Protein AF-A0A238J987-F1 (afdb_monomer_lite)

pLDDT: mean 78.45, std 12.88, range [37.41, 95.38]

Sequence (155 aa):
MEEIARLLKLTPRRVQQLAEEGVIPKSARGKYKITEAVQGYIGYLQTKVQAPQGESKNALNEARVRKTVAEAEIAEMEAAKMRGDLVDADEMREALGVVVSEIRANLLRNVPTRIASRAKSERKESAIKAIAKDEISLSLRRLSETDPNDLVGVS

Organism: NCBI:txid1037362

Structure (mmCIF, N/CA/C/O backbone):
data_AF-A0A238J987-F1
#
_entry.id   AF-A0A238J987-F1
#
loop_
_atom_site.group_PDB
_atom_site.id
_atom_site.type_symbol
_atom_site.label_atom_id
_atom_site.label_alt_id
_atom_site.label_comp_id
_atom_site.label_asym_id
_atom_site.label_entity_id
_atom_site.label_seq_id
_atom_site.pdbx_PDB_ins_code
_atom_site.Cartn_x
_atom_site.Cartn_y
_atom_site.Cartn_z
_atom_site.occupancy
_atom_site.B_iso_or_equiv
_atom_site.auth_seq_id
_atom_site.auth_comp_id
_atom_site.auth_asym_id
_atom_site.auth_atom_id
_atom_site.pdbx_PDB_model_num
ATOM 1 N N . MET A 1 1 ? -50.715 -4.306 55.571 1.00 58.47 1 MET A N 1
ATOM 2 C CA . MET A 1 1 ? -49.268 -4.394 55.255 1.00 58.47 1 MET A CA 1
ATOM 3 C C . MET A 1 1 ? -49.000 -5.435 54.179 1.00 58.47 1 MET A C 1
ATOM 5 O O . MET A 1 1 ? -48.458 -5.068 53.146 1.00 58.47 1 MET A O 1
ATOM 9 N N . GLU A 1 2 ? -49.423 -6.692 54.362 1.00 63.53 2 GLU A N 1
ATOM 10 C CA . GLU A 1 2 ? -49.254 -7.742 53.338 1.00 63.53 2 GLU A CA 1
ATOM 11 C C . GLU A 1 2 ? -49.918 -7.424 51.994 1.00 63.53 2 GLU A C 1
ATOM 13 O O . GLU A 1 2 ? -49.359 -7.733 50.948 1.00 63.53 2 GLU A O 1
ATOM 18 N N . GLU A 1 3 ? -51.077 -6.769 52.012 1.00 69.19 3 GLU A N 1
ATOM 19 C CA . GLU A 1 3 ? -51.828 -6.433 50.798 1.00 69.19 3 GLU A CA 1
ATOM 20 C C . GLU A 1 3 ? -51.051 -5.477 49.873 1.00 69.19 3 GLU A C 1
ATOM 22 O O . GLU A 1 3 ? -50.934 -5.723 48.675 1.00 69.19 3 GLU A O 1
ATOM 27 N N . ILE A 1 4 ? -50.403 -4.453 50.440 1.00 71.44 4 ILE A N 1
ATOM 28 C CA . ILE A 1 4 ? -49.554 -3.503 49.697 1.00 71.44 4 ILE A CA 1
ATOM 29 C C . ILE A 1 4 ? -48.256 -4.161 49.233 1.00 71.44 4 ILE A C 1
ATOM 31 O O . ILE A 1 4 ? -47.809 -3.916 48.117 1.00 71.44 4 ILE A O 1
ATOM 35 N N . ALA A 1 5 ? -47.665 -5.019 50.066 1.00 72.38 5 ALA A N 1
ATOM 36 C CA . ALA A 1 5 ? -46.468 -5.773 49.707 1.00 72.38 5 ALA A CA 1
ATOM 37 C C . ALA A 1 5 ? -46.716 -6.658 48.470 1.00 72.38 5 ALA A C 1
ATOM 39 O O . ALA A 1 5 ? -45.930 -6.629 47.524 1.00 72.38 5 ALA A O 1
ATOM 40 N N . ARG A 1 6 ? -47.859 -7.358 48.413 1.00 75.62 6 ARG A N 1
ATOM 41 C CA . ARG A 1 6 ? -48.254 -8.147 47.234 1.00 75.62 6 ARG A CA 1
ATOM 42 C C . ARG A 1 6 ? -48.550 -7.271 46.016 1.00 75.62 6 ARG A C 1
ATOM 44 O O . ARG A 1 6 ? -48.071 -7.586 44.930 1.00 75.62 6 ARG A O 1
ATOM 51 N N . LEU A 1 7 ? -49.279 -6.167 46.193 1.00 76.69 7 LEU A N 1
ATOM 52 C CA . LEU A 1 7 ? -49.623 -5.232 45.111 1.00 76.69 7 LEU A CA 1
ATOM 53 C C . LEU A 1 7 ? -48.391 -4.589 44.460 1.00 76.69 7 LEU A C 1
ATOM 55 O O . LEU A 1 7 ? -48.322 -4.492 43.239 1.00 76.69 7 LEU A O 1
ATOM 59 N N . LEU A 1 8 ? -47.402 -4.186 45.260 1.00 75.00 8 LEU A N 1
ATOM 60 C CA . LEU A 1 8 ? -46.169 -3.557 44.776 1.00 75.00 8 LEU A CA 1
ATOM 61 C C . LEU A 1 8 ? -45.072 -4.571 44.411 1.00 75.00 8 LEU A C 1
ATOM 63 O O . LEU A 1 8 ? -43.981 -4.163 44.023 1.00 75.00 8 LEU A O 1
ATOM 67 N N . LYS A 1 9 ? -45.340 -5.882 44.531 1.00 78.88 9 LYS A N 1
ATOM 68 C CA . LYS A 1 9 ? -44.358 -6.973 44.364 1.00 78.88 9 LYS A CA 1
ATOM 69 C C . LYS A 1 9 ? -43.099 -6.793 45.228 1.00 78.88 9 LYS A C 1
ATOM 71 O O . LYS A 1 9 ? -41.980 -7.054 44.791 1.00 78.88 9 LYS A O 1
ATOM 76 N N . LEU A 1 10 ? -43.279 -6.352 46.469 1.00 79.00 10 LEU A N 1
ATOM 77 C CA . LEU A 1 10 ? -42.210 -6.131 47.442 1.00 79.00 10 LEU A CA 1
ATOM 78 C C . LEU A 1 10 ? -42.381 -7.034 48.663 1.00 79.00 10 LEU A C 1
ATOM 80 O O . LEU A 1 10 ? -43.475 -7.490 48.980 1.00 79.00 10 LEU A O 1
ATOM 84 N N . THR A 1 11 ? -41.296 -7.260 49.403 1.00 82.06 11 THR A N 1
ATOM 85 C CA . THR A 1 11 ? -41.392 -7.920 50.709 1.00 82.06 11 THR A CA 1
ATOM 86 C C . THR A 1 11 ? -41.965 -6.954 51.758 1.00 82.06 11 THR A C 1
ATOM 88 O O . THR A 1 11 ? -41.709 -5.747 51.679 1.00 82.06 11 THR A O 1
ATOM 91 N N . PRO A 1 12 ? -42.684 -7.439 52.792 1.00 76.62 12 PRO A N 1
ATOM 92 C CA . PRO A 1 12 ? -43.212 -6.584 53.864 1.00 76.62 12 PRO A CA 1
ATOM 93 C C . PRO A 1 12 ? -42.131 -5.735 54.552 1.00 76.62 12 PRO A C 1
ATOM 95 O O . PRO A 1 12 ? -42.354 -4.567 54.864 1.00 76.62 12 PRO A O 1
ATOM 98 N N . ARG A 1 13 ? -40.925 -6.301 54.699 1.00 78.69 13 ARG A N 1
ATOM 99 C CA . ARG A 1 13 ? -39.738 -5.612 55.224 1.00 78.69 13 ARG A CA 1
ATOM 100 C C . ARG A 1 13 ? -39.303 -4.444 54.335 1.00 78.69 13 ARG A C 1
ATOM 102 O O . ARG A 1 13 ? -38.941 -3.390 54.846 1.00 78.69 13 ARG A O 1
ATOM 109 N N . ARG A 1 14 ? -39.362 -4.598 53.008 1.00 76.69 14 ARG A N 1
ATOM 110 C CA . ARG A 1 14 ? -38.996 -3.525 52.072 1.00 76.69 14 ARG A CA 1
ATOM 111 C C . ARG A 1 14 ? -40.020 -2.390 52.064 1.00 76.69 14 ARG A C 1
ATOM 113 O O . A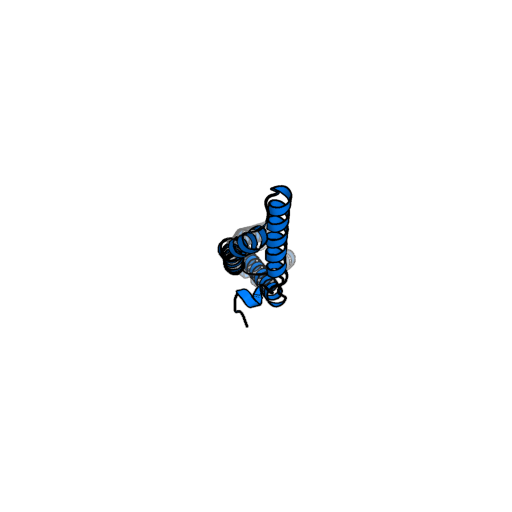RG A 1 14 ? -39.637 -1.232 51.943 1.00 76.69 14 ARG A O 1
ATOM 120 N N . VAL A 1 15 ? -41.302 -2.707 52.240 1.00 74.75 15 VAL A N 1
ATOM 121 C CA . VAL A 1 15 ? -42.367 -1.700 52.379 1.00 74.75 15 VAL A CA 1
ATOM 122 C C . VAL A 1 15 ? -42.191 -0.880 53.662 1.00 74.75 15 VAL A C 1
ATOM 124 O O . VAL A 1 15 ? -42.373 0.332 53.626 1.00 74.75 15 VAL A O 1
ATOM 127 N N . GLN A 1 16 ? -41.785 -1.506 54.775 1.00 76.38 16 GLN A N 1
ATOM 128 C CA . GLN A 1 16 ? -41.471 -0.793 56.024 1.00 76.38 16 GLN A CA 1
ATOM 129 C C . GLN A 1 16 ? -40.318 0.194 55.855 1.00 76.38 16 GLN A C 1
ATOM 131 O O . GLN A 1 16 ? -40.474 1.356 56.211 1.00 76.38 16 GLN A O 1
ATOM 136 N N . GLN A 1 17 ? -39.218 -0.244 55.240 1.00 79.38 17 GLN A N 1
ATOM 137 C CA . GLN A 1 17 ? -38.076 0.628 54.952 1.00 79.38 17 GLN A CA 1
ATOM 138 C C . GLN A 1 17 ? -38.489 1.839 54.110 1.00 79.38 17 GLN A C 1
ATOM 140 O O . GLN A 1 17 ? -38.199 2.967 54.476 1.00 79.38 17 GLN A O 1
ATOM 145 N N . LEU A 1 18 ? -39.249 1.629 53.031 1.00 75.69 18 LEU A N 1
ATOM 146 C CA . LEU A 1 18 ? -39.723 2.726 52.177 1.00 75.69 18 LEU A CA 1
ATOM 147 C C . LEU A 1 18 ? -40.710 3.665 52.895 1.00 75.69 18 LEU A C 1
ATOM 149 O O . LEU A 1 18 ? -40.792 4.846 52.567 1.00 75.69 18 LEU A O 1
ATOM 153 N N . ALA A 1 19 ? -41.459 3.165 53.877 1.00 75.31 19 ALA A N 1
ATOM 154 C CA . ALA A 1 19 ? -42.326 3.994 54.711 1.00 75.31 19 ALA A CA 1
ATOM 155 C C . ALA A 1 19 ? -41.553 4.783 55.786 1.00 75.31 19 ALA A C 1
ATOM 157 O O . ALA A 1 19 ? -42.018 5.831 56.229 1.00 75.31 19 ALA A O 1
ATOM 158 N N . GLU A 1 20 ? -40.396 4.288 56.230 1.00 78.56 20 GLU A N 1
ATOM 159 C CA . GLU A 1 20 ? -39.465 5.001 57.118 1.00 78.56 20 GLU A CA 1
ATOM 160 C C . GLU A 1 20 ? -38.644 6.047 56.358 1.00 78.56 20 GLU A C 1
ATOM 162 O O . GLU A 1 20 ? -38.462 7.153 56.852 1.00 78.56 20 GLU A O 1
ATOM 167 N N . GLU A 1 21 ? -38.251 5.735 55.121 1.00 74.44 21 GLU A N 1
ATOM 168 C CA . GLU A 1 21 ? -37.608 6.648 54.165 1.00 74.44 21 GLU A CA 1
ATOM 169 C C . GLU A 1 21 ? -38.565 7.756 53.661 1.00 74.44 21 GLU A C 1
ATOM 171 O O . GLU A 1 21 ? -38.159 8.624 52.894 1.00 74.44 21 GLU A O 1
ATOM 176 N N . GLY A 1 22 ? -39.842 7.742 54.069 1.00 72.00 22 GLY A N 1
ATOM 177 C CA . GLY A 1 22 ? -40.844 8.753 53.702 1.00 72.00 22 GLY A CA 1
ATOM 178 C C . GLY A 1 22 ? -41.406 8.622 52.281 1.00 72.00 22 GLY A C 1
ATOM 179 O O . GLY A 1 22 ? -42.224 9.441 51.872 1.00 72.00 22 GLY A O 1
ATOM 180 N N . VAL A 1 23 ? -41.015 7.580 51.542 1.00 73.38 23 VAL A N 1
ATOM 181 C CA . VAL A 1 23 ? -41.469 7.299 50.168 1.00 73.38 23 VAL A CA 1
ATOM 182 C C . VAL A 1 23 ? -42.916 6.799 50.143 1.00 73.38 23 VAL A C 1
ATOM 184 O O . VAL A 1 23 ? -43.673 7.117 49.228 1.00 73.38 23 VAL A O 1
ATOM 187 N N . ILE A 1 24 ? -43.315 6.014 51.149 1.00 76.06 24 ILE A N 1
ATOM 188 C CA . ILE A 1 24 ? -44.692 5.532 51.311 1.00 76.06 24 ILE A CA 1
ATOM 189 C C . ILE A 1 24 ? -45.319 6.236 52.525 1.00 76.06 24 ILE A C 1
ATOM 1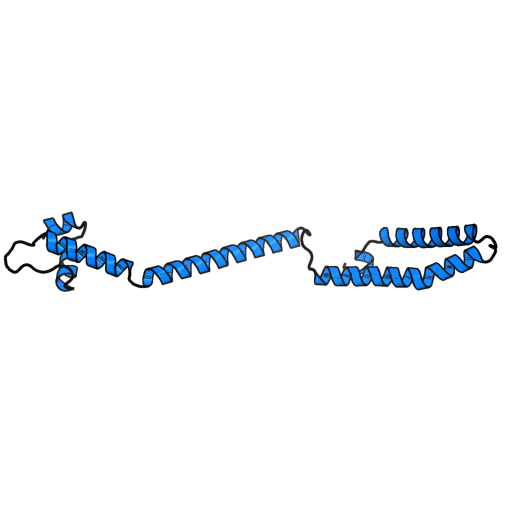91 O O . ILE A 1 24 ? -44.910 5.963 53.657 1.00 76.06 24 ILE A O 1
ATOM 195 N N . PRO A 1 25 ? -46.320 7.115 52.338 1.00 67.31 25 PRO A N 1
ATOM 196 C CA . PRO A 1 25 ? -46.908 7.863 53.444 1.00 67.31 25 PRO A CA 1
ATOM 197 C C . PRO A 1 25 ? -47.636 6.940 54.436 1.00 67.31 25 PRO A C 1
ATOM 199 O O . PRO A 1 25 ? -48.425 6.066 54.062 1.00 67.31 25 PRO A O 1
ATOM 202 N N . LYS A 1 26 ? -47.381 7.140 55.737 1.00 61.44 26 LYS A N 1
ATOM 203 C CA . LYS A 1 26 ? -48.078 6.436 56.826 1.00 61.44 26 LYS A CA 1
ATOM 204 C C . LYS A 1 26 ? -49.450 7.080 57.043 1.00 61.44 26 LYS A C 1
ATOM 206 O O . LYS A 1 26 ? -49.535 8.256 57.381 1.00 61.44 26 LYS A O 1
ATOM 211 N N . SER A 1 27 ? -50.534 6.321 56.883 1.00 56.59 27 SER A N 1
ATOM 212 C CA . SER A 1 27 ? -51.880 6.840 57.160 1.00 56.59 27 SER A CA 1
ATOM 213 C C . SER A 1 27 ? -52.204 6.765 58.657 1.00 56.59 27 SER A C 1
ATOM 215 O O . SER A 1 27 ? -52.066 5.709 59.273 1.00 56.59 27 SER A O 1
ATOM 217 N N . ALA A 1 28 ? -52.674 7.871 59.240 1.00 51.81 28 ALA A N 1
ATOM 218 C CA . ALA A 1 28 ? -52.904 8.035 60.682 1.00 51.81 28 ALA A CA 1
ATOM 219 C C . ALA A 1 28 ? -54.100 7.241 61.260 1.00 51.81 28 ALA A C 1
ATOM 221 O O . ALA A 1 28 ? -54.381 7.334 62.452 1.00 51.81 28 ALA A O 1
ATOM 222 N N . ARG A 1 29 ? -54.829 6.457 60.455 1.00 45.00 29 ARG A N 1
ATOM 223 C CA . ARG A 1 29 ? -55.994 5.678 60.917 1.00 45.00 29 ARG A CA 1
ATOM 224 C C . ARG A 1 29 ?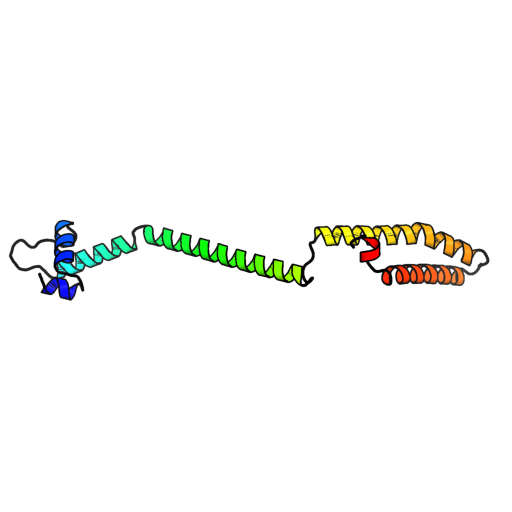 -56.130 4.342 60.191 1.00 45.00 29 ARG A C 1
ATOM 226 O O . ARG A 1 29 ? -57.052 4.166 59.404 1.00 45.00 29 ARG A O 1
ATOM 233 N N . GLY A 1 30 ? -55.214 3.402 60.430 1.00 49.72 30 GLY A N 1
ATOM 234 C CA . GLY A 1 30 ? -55.434 1.954 60.226 1.00 49.72 30 GLY A CA 1
ATOM 235 C C . GLY A 1 30 ? -55.826 1.452 58.822 1.00 49.72 30 GLY A C 1
ATOM 236 O O . GLY A 1 30 ? -56.038 0.257 58.651 1.00 49.72 30 GLY A O 1
ATOM 237 N N . LYS A 1 31 ? -55.910 2.321 57.813 1.00 52.53 31 LYS A N 1
ATOM 238 C CA . LYS A 1 31 ? -56.222 2.004 56.420 1.00 52.53 31 LYS A CA 1
ATOM 239 C C . LYS A 1 31 ? -55.198 2.725 55.563 1.00 52.53 31 LYS A C 1
ATOM 241 O O . LYS A 1 31 ? -55.269 3.937 55.381 1.00 52.53 31 LYS A O 1
ATOM 246 N N . TYR A 1 32 ? -54.206 1.997 55.072 1.00 54.91 32 TYR A N 1
ATOM 247 C CA . TYR A 1 32 ? -53.323 2.550 54.058 1.00 54.91 32 TYR A CA 1
ATOM 248 C C . TYR A 1 32 ? -54.168 2.864 52.821 1.00 54.91 32 TYR A C 1
ATOM 250 O O . TYR A 1 32 ? -54.834 1.976 52.287 1.00 54.91 32 TYR A O 1
ATOM 258 N N . LYS A 1 33 ? -54.156 4.115 52.361 1.00 66.00 33 LYS A N 1
ATOM 259 C CA . LYS A 1 33 ? -54.723 4.458 51.059 1.00 66.00 33 LYS A CA 1
ATOM 260 C C . LYS A 1 33 ? -53.790 3.875 50.004 1.00 66.00 33 LYS A C 1
ATOM 262 O O . LYS A 1 33 ? -52.738 4.434 49.714 1.00 66.00 33 LYS A O 1
ATOM 267 N N . ILE A 1 34 ? -54.161 2.709 49.483 1.00 63.97 34 ILE A N 1
ATOM 268 C CA . ILE A 1 34 ? -53.403 1.940 48.484 1.00 63.97 34 ILE A CA 1
ATOM 269 C C . ILE A 1 34 ? -52.958 2.837 47.317 1.00 63.97 34 ILE A C 1
ATOM 271 O O . ILE A 1 34 ? -51.844 2.704 46.821 1.00 63.97 34 ILE A O 1
ATOM 275 N N . THR A 1 35 ? -53.790 3.810 46.946 1.00 66.06 35 THR A N 1
ATOM 276 C CA . THR A 1 35 ? -53.509 4.816 45.918 1.00 66.06 35 THR A CA 1
ATOM 277 C C . THR A 1 35 ? -52.268 5.666 46.213 1.00 66.06 35 THR A C 1
ATOM 279 O O . THR A 1 35 ? -51.415 5.807 45.343 1.00 66.06 35 THR A O 1
ATOM 282 N N . GLU A 1 36 ? -52.120 6.182 47.434 1.00 70.31 36 GLU A N 1
ATOM 283 C CA . GLU A 1 36 ? -50.991 7.038 47.832 1.00 70.31 36 GLU A CA 1
ATOM 284 C C . GLU A 1 36 ? -49.681 6.230 47.917 1.00 70.31 36 GLU A C 1
ATOM 286 O O . GLU A 1 36 ? -48.621 6.711 47.518 1.00 70.31 36 GLU A O 1
ATOM 291 N N . ALA A 1 37 ? -49.750 4.968 48.357 1.00 71.25 37 ALA A N 1
ATOM 292 C CA . ALA A 1 37 ? -48.591 4.072 48.402 1.00 71.25 37 ALA A CA 1
ATOM 293 C C . ALA A 1 37 ? -48.084 3.688 47.000 1.00 71.25 37 ALA A C 1
ATOM 295 O O . ALA A 1 37 ? -46.875 3.637 46.769 1.00 71.25 37 ALA A O 1
ATOM 296 N N . VAL A 1 38 ? -49.000 3.444 46.056 1.00 74.81 38 VAL A N 1
ATOM 297 C CA . VAL A 1 38 ? -48.664 3.168 44.651 1.00 74.81 38 VAL A CA 1
ATOM 298 C C . VAL A 1 38 ? -48.050 4.403 43.991 1.00 74.81 38 VAL A C 1
ATOM 300 O O . VAL A 1 38 ? -47.011 4.286 43.348 1.00 74.81 38 VAL A O 1
ATOM 303 N N . GLN A 1 39 ? -48.635 5.588 44.189 1.00 76.19 39 GLN A N 1
ATOM 304 C CA . GLN A 1 39 ? -48.106 6.839 43.633 1.00 76.19 39 GLN A CA 1
ATOM 305 C C . GLN A 1 39 ? -46.707 7.169 44.174 1.00 76.19 39 GLN A C 1
ATOM 307 O O . GLN A 1 39 ? -45.815 7.485 43.387 1.00 76.19 39 GLN A O 1
ATOM 312 N N . GLY A 1 40 ? -46.483 7.021 45.486 1.00 78.12 40 GLY A N 1
ATOM 313 C CA . GLY A 1 40 ? -45.163 7.216 46.096 1.00 78.12 40 GLY A CA 1
ATOM 314 C C . GLY A 1 40 ? -44.111 6.238 45.562 1.00 78.12 40 GLY A C 1
ATOM 315 O O . GLY A 1 40 ? -42.994 6.635 45.227 1.00 78.12 40 GLY A O 1
ATOM 316 N N . TYR A 1 41 ? -44.480 4.965 45.383 1.00 77.62 41 TYR A N 1
ATOM 317 C CA . TYR A 1 41 ? -43.576 3.965 44.815 1.00 77.62 41 TYR A CA 1
ATOM 318 C C . TYR A 1 41 ? -43.256 4.214 43.331 1.00 77.62 41 TYR A C 1
ATOM 320 O O . TYR A 1 41 ? -42.103 4.076 42.923 1.00 77.62 41 TYR A O 1
ATOM 328 N N . ILE A 1 42 ? -44.239 4.635 42.527 1.00 78.06 42 ILE A N 1
ATOM 329 C CA . ILE A 1 42 ? -44.015 5.021 41.125 1.00 78.06 42 ILE A CA 1
ATOM 330 C C . ILE A 1 42 ? -43.074 6.231 41.045 1.00 78.06 42 ILE A C 1
ATOM 332 O O . ILE A 1 42 ? -42.122 6.202 40.265 1.00 78.06 42 ILE A O 1
ATOM 336 N N . GLY A 1 43 ? -43.276 7.250 41.887 1.00 77.31 43 GLY A N 1
ATOM 337 C CA . GLY A 1 43 ? -42.389 8.417 41.956 1.00 77.31 43 GLY A CA 1
ATOM 338 C C . GLY A 1 43 ? -40.950 8.049 42.336 1.00 77.31 43 GLY A C 1
ATOM 339 O O . GLY A 1 43 ? -40.000 8.554 41.735 1.00 77.31 43 GLY A O 1
ATOM 340 N N . TYR A 1 44 ? -40.774 7.102 43.264 1.00 77.12 44 TYR A N 1
ATOM 341 C CA . TYR A 1 44 ? -39.465 6.545 43.629 1.00 77.12 44 TYR A CA 1
ATOM 342 C C . TYR A 1 44 ? -38.781 5.799 42.476 1.00 77.12 44 TYR A C 1
ATOM 344 O O . TYR A 1 44 ? -37.572 5.922 42.278 1.00 77.12 44 TYR A O 1
ATOM 352 N N . LEU A 1 45 ? -39.537 5.028 41.689 1.00 75.19 45 LEU A N 1
ATOM 353 C CA . LEU A 1 45 ? -38.993 4.355 40.509 1.00 75.19 45 LEU A CA 1
ATOM 354 C C . LEU A 1 45 ? -38.573 5.364 39.434 1.00 75.19 45 LEU A C 1
ATOM 356 O O . LEU A 1 45 ? -37.490 5.227 38.872 1.00 75.19 45 LEU A O 1
ATOM 360 N N . GLN A 1 46 ? -39.375 6.402 39.190 1.00 71.94 46 GLN A N 1
ATOM 361 C CA . GLN A 1 46 ? -39.056 7.451 38.216 1.00 71.94 46 GLN A CA 1
ATOM 362 C C . GLN A 1 46 ? -37.801 8.243 38.605 1.00 71.94 46 GLN A C 1
ATOM 364 O O . GLN A 1 46 ? -36.931 8.452 37.764 1.00 71.94 46 GLN A O 1
ATOM 369 N N . THR A 1 47 ? -37.647 8.599 39.884 1.00 67.56 47 THR A N 1
ATOM 370 C CA . THR A 1 47 ? -36.429 9.264 40.386 1.00 67.56 47 THR A CA 1
ATOM 371 C C . THR A 1 47 ? -35.201 8.357 40.339 1.00 67.56 47 THR A C 1
ATOM 373 O O . THR A 1 47 ? -34.107 8.835 40.057 1.00 67.56 47 THR A O 1
ATOM 376 N N . LYS A 1 48 ? -35.352 7.041 40.538 1.00 68.38 48 LYS A N 1
ATOM 377 C CA . LYS A 1 48 ? -34.246 6.086 40.357 1.00 68.38 48 LYS A CA 1
ATOM 378 C C . LYS A 1 48 ? -33.829 5.890 38.903 1.00 68.38 48 LYS A C 1
ATOM 380 O O . LYS A 1 48 ? -32.654 5.638 38.655 1.00 68.38 48 LYS A O 1
ATOM 385 N N . VAL A 1 49 ? -34.772 5.978 37.970 1.00 61.75 49 VAL A N 1
ATOM 386 C CA . VAL A 1 49 ? -34.498 5.892 36.528 1.00 61.75 49 VAL A CA 1
ATOM 387 C C . VAL A 1 49 ? -33.874 7.191 36.008 1.00 61.75 49 VAL A C 1
ATOM 389 O O . VAL A 1 49 ? -32.985 7.128 35.167 1.00 61.75 49 VAL A O 1
ATOM 392 N N . GLN A 1 50 ? -34.282 8.350 36.538 1.00 57.03 50 GLN A N 1
ATOM 393 C CA . GLN A 1 50 ? -33.708 9.662 36.201 1.00 57.03 50 GLN A CA 1
ATOM 394 C C . GLN A 1 50 ? -32.410 9.993 36.953 1.00 57.03 50 GLN A C 1
ATOM 396 O O . GLN A 1 50 ? -31.735 10.960 36.608 1.00 57.03 50 GLN A O 1
ATOM 401 N N . ALA A 1 51 ? -32.032 9.221 37.976 1.00 56.19 51 ALA A N 1
ATOM 402 C CA . ALA A 1 51 ? -30.747 9.402 38.634 1.00 56.19 51 ALA A CA 1
ATOM 403 C C . ALA A 1 51 ? -29.599 9.148 37.626 1.00 56.19 51 ALA A C 1
ATOM 405 O O . ALA A 1 51 ? -29.625 8.134 36.922 1.00 56.19 51 ALA A O 1
ATOM 406 N N . PRO A 1 52 ? -28.543 9.986 37.595 1.00 53.59 52 PRO A N 1
ATOM 407 C CA . PRO A 1 52 ? -27.487 9.993 36.563 1.00 53.59 52 PRO A CA 1
ATOM 408 C C . PRO A 1 52 ? -26.636 8.707 36.464 1.00 53.59 52 PRO A C 1
ATOM 410 O O . PRO A 1 52 ? -25.714 8.605 35.656 1.00 53.59 52 PRO A O 1
ATOM 413 N N . GLN A 1 53 ? -26.944 7.677 37.257 1.00 53.84 53 GLN A N 1
ATOM 414 C CA . GLN A 1 53 ? -26.304 6.367 37.162 1.00 53.84 53 GLN A CA 1
ATOM 415 C C . GLN A 1 53 ? -26.628 5.609 35.864 1.00 53.84 53 GLN A C 1
ATOM 417 O O . GLN A 1 53 ? -25.851 4.734 35.479 1.00 53.84 53 GLN A O 1
ATOM 422 N N . GLY A 1 54 ? -27.744 5.917 35.192 1.00 54.12 54 GLY A N 1
ATOM 423 C CA . GLY A 1 54 ? -28.090 5.326 33.893 1.00 54.12 54 GLY A CA 1
ATOM 424 C C . GLY A 1 54 ? -27.198 5.827 32.753 1.00 54.12 54 GLY A C 1
ATOM 425 O O . GLY A 1 54 ? -26.656 5.024 31.997 1.00 54.12 54 GLY A O 1
ATOM 426 N N . GLU A 1 55 ? -26.968 7.139 32.682 1.00 54.56 55 GLU A N 1
ATOM 427 C CA . GLU A 1 55 ? -26.125 7.764 31.651 1.00 54.56 55 GLU A CA 1
ATOM 428 C C . GLU A 1 55 ? -24.657 7.344 31.774 1.00 54.56 55 GLU A C 1
ATOM 430 O O . GLU A 1 55 ? -24.028 6.996 30.778 1.00 54.56 55 GLU A O 1
ATOM 435 N N . SER A 1 56 ? -24.122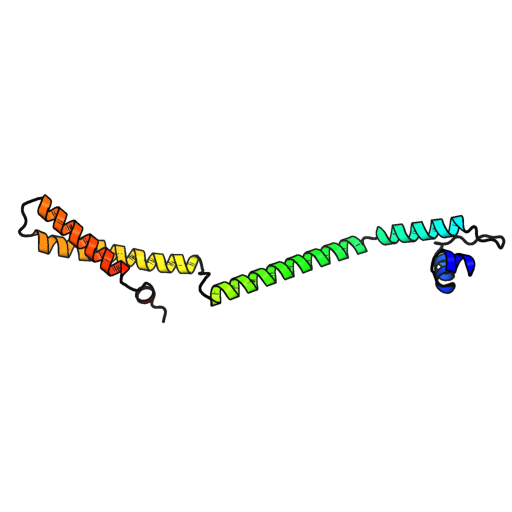 7.270 32.998 1.00 58.38 56 SER A N 1
ATOM 436 C CA . SER A 1 56 ? -22.735 6.841 33.226 1.00 58.38 56 SER A CA 1
ATOM 437 C C . SER A 1 56 ? -22.496 5.370 32.847 1.00 58.38 56 SER A C 1
ATOM 439 O O . SER A 1 56 ? -21.464 5.043 32.260 1.00 58.38 56 SER A O 1
ATOM 441 N N . LYS A 1 57 ? -23.460 4.474 33.114 1.00 62.47 57 LYS A N 1
ATOM 442 C CA . LYS A 1 57 ? -23.378 3.066 32.684 1.00 62.47 57 LYS A CA 1
ATOM 443 C C . LYS A 1 57 ? -23.494 2.917 31.169 1.00 62.47 57 LYS A C 1
ATOM 445 O O . LYS A 1 57 ? -22.768 2.107 30.598 1.00 62.47 57 LYS A O 1
ATOM 450 N N . ASN A 1 58 ? -24.358 3.699 30.525 1.00 70.06 58 ASN A N 1
ATOM 451 C CA . ASN A 1 58 ? -24.497 3.689 29.070 1.00 70.06 58 ASN A CA 1
ATOM 452 C C . ASN A 1 58 ? -23.229 4.215 28.385 1.00 70.06 58 ASN A C 1
ATOM 454 O O . ASN A 1 58 ? -22.682 3.520 27.535 1.00 70.06 58 ASN A O 1
ATOM 458 N N . ALA A 1 59 ? -22.677 5.344 28.838 1.00 68.00 59 ALA A N 1
ATOM 459 C CA . ALA A 1 59 ? -21.425 5.890 28.311 1.00 68.00 59 ALA A CA 1
ATOM 460 C C . ALA A 1 59 ? -20.231 4.934 28.509 1.00 68.00 59 ALA A C 1
ATOM 462 O O . ALA A 1 59 ? -19.391 4.781 27.620 1.00 68.00 59 ALA A O 1
ATOM 463 N N . LEU A 1 60 ? -20.158 4.244 29.655 1.00 75.69 60 LEU A N 1
ATOM 464 C CA . LEU A 1 60 ? -19.125 3.236 29.909 1.00 75.69 60 LEU A CA 1
ATOM 465 C C . LEU A 1 60 ? -19.276 2.013 28.993 1.00 75.69 60 LEU A C 1
ATOM 467 O O . LEU A 1 60 ? -18.276 1.481 28.509 1.00 75.69 60 LEU A O 1
ATOM 471 N N . ASN A 1 61 ? -20.510 1.571 28.743 1.00 79.50 61 ASN A N 1
ATOM 472 C CA . ASN A 1 61 ? -20.786 0.484 27.808 1.00 79.50 61 ASN A CA 1
ATOM 473 C C . ASN A 1 61 ? -20.433 0.885 26.370 1.00 79.50 61 ASN A C 1
ATOM 475 O O . ASN A 1 61 ? -19.758 0.120 25.689 1.00 79.50 61 ASN A O 1
ATOM 479 N N . GLU A 1 62 ? -20.788 2.092 25.929 1.00 78.44 62 GLU A N 1
ATOM 480 C CA . GLU A 1 62 ? -20.411 2.616 24.610 1.00 78.44 62 GLU A CA 1
ATOM 481 C C . GLU A 1 62 ? -18.893 2.728 24.435 1.00 78.44 62 GLU A C 1
ATOM 483 O O . GLU A 1 62 ? -18.354 2.365 23.390 1.00 78.44 62 GLU A O 1
ATOM 488 N N . ALA A 1 63 ? -18.173 3.202 25.455 1.00 78.38 63 ALA A N 1
ATOM 489 C CA . ALA A 1 63 ? -16.714 3.263 25.425 1.00 78.38 63 ALA A CA 1
ATOM 490 C C . ALA A 1 63 ? -16.081 1.864 25.338 1.00 78.38 63 ALA A C 1
ATOM 492 O O . ALA A 1 63 ? -15.129 1.670 24.583 1.00 78.38 63 ALA A O 1
ATOM 493 N N . ARG A 1 64 ? -16.626 0.877 26.065 1.00 83.75 64 ARG A N 1
ATOM 494 C CA . ARG A 1 64 ? -16.181 -0.524 25.985 1.00 83.75 64 ARG A CA 1
ATOM 495 C C . ARG A 1 64 ? -16.435 -1.120 24.608 1.00 83.75 64 ARG A C 1
ATOM 497 O O . ARG A 1 64 ? -15.516 -1.701 24.051 1.00 83.75 64 ARG A O 1
ATOM 504 N N . VAL A 1 65 ? -17.628 -0.920 24.048 1.00 86.94 65 VAL A N 1
ATOM 505 C CA . VAL A 1 65 ? -17.963 -1.386 22.695 1.00 86.94 65 VAL A CA 1
ATOM 506 C C . VAL A 1 65 ? -17.003 -0.780 21.673 1.00 86.94 65 VAL A C 1
ATOM 508 O O . VAL A 1 65 ? -16.411 -1.525 20.901 1.00 86.94 65 VAL A O 1
ATOM 511 N N . ARG A 1 66 ? -16.758 0.539 21.714 1.00 87.38 66 ARG A N 1
ATOM 512 C CA . ARG A 1 66 ? -15.785 1.190 20.817 1.00 87.38 66 ARG A CA 1
ATOM 513 C C . ARG A 1 66 ? -14.372 0.630 20.966 1.00 87.38 66 ARG A C 1
ATOM 515 O O . ARG A 1 66 ? -13.709 0.415 19.960 1.00 87.38 66 ARG A O 1
ATOM 522 N N . LYS A 1 67 ? -13.920 0.373 22.198 1.00 89.75 67 LYS A N 1
ATOM 523 C CA . LYS A 1 67 ? -12.604 -0.232 22.445 1.00 89.75 67 LYS A CA 1
ATOM 524 C C . LYS A 1 67 ? -12.517 -1.637 21.855 1.00 89.75 67 LYS A C 1
ATOM 526 O O . LYS A 1 67 ? -11.553 -1.927 21.168 1.00 89.75 67 LYS A O 1
ATOM 531 N N . THR A 1 68 ? -13.525 -2.476 22.085 1.00 89.50 68 THR A N 1
ATOM 532 C CA . THR A 1 68 ? -13.553 -3.850 21.565 1.00 89.50 68 THR A CA 1
ATOM 533 C C . THR A 1 68 ? -13.614 -3.884 20.040 1.00 89.50 68 THR A C 1
ATOM 535 O O . THR A 1 68 ? -12.951 -4.716 19.435 1.00 89.50 68 THR A O 1
ATOM 538 N N . VAL A 1 69 ? -14.360 -2.968 19.412 1.00 89.69 69 VAL A N 1
ATOM 539 C CA . VAL A 1 69 ? -14.374 -2.826 17.947 1.00 89.69 69 VAL A CA 1
ATOM 540 C C . VAL A 1 69 ? -12.990 -2.426 17.434 1.00 89.69 69 VAL A C 1
ATOM 542 O O . VAL A 1 69 ? -12.463 -3.100 16.559 1.00 89.69 69 VAL A O 1
ATOM 545 N N . ALA A 1 70 ? -12.357 -1.411 18.029 1.00 88.75 70 ALA A N 1
ATOM 546 C CA . ALA A 1 70 ? -11.012 -0.994 17.633 1.00 88.75 70 ALA A CA 1
ATOM 547 C C . ALA A 1 70 ? -9.958 -2.102 17.844 1.00 88.75 70 ALA A C 1
ATOM 549 O O . ALA A 1 70 ? -9.068 -2.275 17.020 1.00 88.75 70 ALA A O 1
ATOM 550 N N . GLU A 1 71 ? -10.055 -2.879 18.927 1.00 89.50 71 GLU A N 1
ATOM 551 C CA . GLU A 1 71 ? -9.181 -4.037 19.170 1.00 89.50 71 GLU A CA 1
ATOM 552 C C . GLU A 1 71 ? -9.378 -5.135 18.118 1.00 89.50 71 GLU A C 1
ATOM 554 O O . GLU A 1 71 ? -8.397 -5.723 17.663 1.00 89.50 71 GLU A O 1
ATOM 559 N N . ALA A 1 72 ? -10.623 -5.392 17.705 1.00 89.31 72 ALA A N 1
ATOM 560 C CA . ALA A 1 72 ? -10.920 -6.340 16.637 1.00 89.31 72 ALA A CA 1
ATOM 561 C C . ALA A 1 72 ? -10.355 -5.865 15.289 1.00 89.31 72 ALA A C 1
ATOM 563 O O . ALA A 1 72 ? -9.696 -6.642 14.605 1.00 89.31 72 ALA A O 1
ATOM 564 N N . GLU A 1 73 ? -10.523 -4.585 14.948 1.00 89.12 73 GLU A N 1
ATOM 565 C CA . GLU A 1 73 ? -9.956 -3.989 13.731 1.00 89.12 73 GLU A CA 1
ATOM 566 C C . GLU A 1 73 ? -8.422 -4.079 13.709 1.00 89.12 73 GLU A C 1
ATOM 568 O O . GLU A 1 73 ? -7.835 -4.423 12.684 1.00 89.12 73 GLU A O 1
ATOM 573 N N . ILE A 1 74 ? -7.753 -3.830 14.841 1.00 90.69 74 ILE A N 1
ATOM 574 C CA . ILE A 1 74 ? -6.294 -3.990 14.952 1.00 90.69 74 ILE A CA 1
ATOM 575 C C . ILE A 1 74 ? -5.891 -5.447 14.715 1.00 90.69 7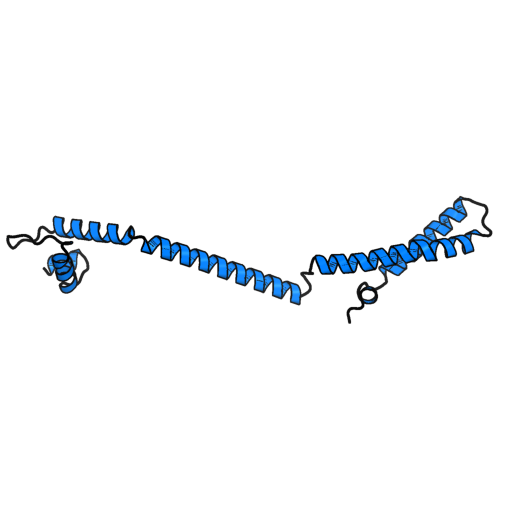4 ILE A C 1
ATOM 577 O O . ILE A 1 74 ? -4.985 -5.699 13.923 1.00 90.69 74 ILE A O 1
ATOM 581 N N . ALA A 1 75 ? -6.579 -6.404 15.342 1.00 87.19 75 ALA A N 1
ATOM 582 C CA . ALA A 1 75 ? -6.291 -7.824 15.154 1.00 87.19 75 ALA A CA 1
ATOM 583 C C . ALA A 1 75 ? -6.509 -8.274 13.695 1.00 87.19 75 ALA A C 1
ATOM 585 O O . ALA A 1 75 ? -5.731 -9.069 13.165 1.00 87.19 75 ALA A O 1
ATOM 586 N N . GLU A 1 76 ? -7.532 -7.745 13.018 1.00 88.56 76 GLU A N 1
ATOM 587 C CA . GLU A 1 76 ? -7.770 -7.993 11.593 1.00 88.56 76 GLU A CA 1
ATOM 588 C C . GLU A 1 76 ? -6.659 -7.406 10.711 1.00 88.56 76 GLU A C 1
ATOM 590 O O . GLU A 1 76 ? -6.176 -8.090 9.803 1.00 88.56 76 GLU A O 1
ATOM 595 N N . MET A 1 77 ? -6.208 -6.180 10.999 1.00 87.62 77 MET A N 1
ATOM 596 C CA . MET A 1 77 ? -5.087 -5.551 10.295 1.00 87.62 77 MET A CA 1
ATOM 597 C C . MET A 1 77 ? -3.771 -6.307 10.511 1.00 87.62 77 MET A C 1
ATOM 599 O O . MET A 1 77 ? -3.021 -6.505 9.557 1.00 87.62 77 MET A O 1
ATOM 603 N N . GLU A 1 78 ? -3.486 -6.768 11.730 1.00 84.38 78 GLU A N 1
ATOM 604 C CA . GLU A 1 78 ? -2.307 -7.592 12.024 1.00 84.38 78 GLU A CA 1
ATOM 605 C C . GLU A 1 78 ? -2.358 -8.928 11.278 1.00 84.38 78 GLU A C 1
ATOM 607 O O . GLU A 1 78 ? -1.377 -9.325 10.648 1.00 84.38 78 GLU A O 1
ATOM 612 N N . ALA A 1 79 ? -3.517 -9.592 11.266 1.00 84.50 79 ALA A N 1
ATOM 613 C CA . ALA A 1 79 ? -3.703 -10.820 10.503 1.00 84.50 79 ALA A CA 1
ATOM 614 C C . ALA A 1 79 ? -3.528 -10.592 8.990 1.00 84.50 79 ALA A C 1
ATOM 616 O O . ALA A 1 79 ? -2.971 -11.449 8.303 1.00 84.50 79 ALA A O 1
ATOM 617 N N . ALA A 1 80 ? -3.977 -9.448 8.463 1.00 81.19 80 ALA A N 1
ATOM 618 C CA . ALA A 1 80 ? -3.767 -9.064 7.067 1.00 81.19 80 ALA A CA 1
ATOM 619 C C . ALA A 1 80 ? -2.287 -8.792 6.751 1.00 81.19 80 ALA A C 1
ATOM 621 O O . ALA A 1 80 ? -1.793 -9.272 5.731 1.00 81.19 80 ALA A O 1
ATOM 622 N N . LYS A 1 81 ? -1.552 -8.116 7.646 1.00 83.12 81 LYS A N 1
ATOM 623 C CA . LYS A 1 81 ? -0.092 -7.948 7.530 1.00 83.12 81 LYS A CA 1
ATOM 624 C C . LYS A 1 81 ? 0.631 -9.296 7.503 1.00 83.12 81 LYS A C 1
ATOM 626 O O . LYS A 1 81 ? 1.461 -9.518 6.631 1.00 83.12 81 LYS A O 1
ATOM 631 N N . MET A 1 82 ? 0.280 -10.224 8.399 1.00 76.75 82 MET A N 1
ATOM 632 C CA . MET A 1 82 ? 0.899 -11.560 8.451 1.00 76.75 82 MET A CA 1
ATOM 633 C C . MET A 1 82 ? 0.652 -12.398 7.190 1.00 76.75 82 MET A C 1
ATOM 635 O O . MET A 1 82 ? 1.490 -13.221 6.833 1.00 76.75 82 MET A O 1
ATOM 639 N N . ARG A 1 83 ? -0.486 -12.203 6.511 1.00 79.25 83 ARG A N 1
ATOM 640 C CA . ARG A 1 83 ? -0.767 -12.836 5.211 1.00 79.25 83 ARG A CA 1
ATOM 641 C C . ARG A 1 83 ? -0.066 -12.155 4.032 1.00 79.25 83 ARG A C 1
ATOM 643 O O . ARG A 1 83 ? -0.045 -12.733 2.951 1.00 79.25 83 ARG A O 1
ATOM 650 N N . GLY A 1 84 ? 0.500 -10.964 4.235 1.00 77.19 84 GLY A N 1
ATOM 651 C CA . GLY A 1 84 ? 1.107 -10.150 3.181 1.00 77.19 84 GLY A CA 1
ATOM 652 C C . GLY A 1 84 ? 0.111 -9.295 2.388 1.00 77.19 84 GLY A C 1
ATOM 653 O O . GLY A 1 84 ? 0.479 -8.747 1.355 1.00 77.19 84 GLY A O 1
ATOM 654 N N . ASP A 1 85 ? -1.134 -9.156 2.856 1.00 77.00 85 ASP A N 1
ATOM 655 C CA . ASP A 1 85 ? -2.188 -8.394 2.164 1.00 77.00 85 ASP A CA 1
ATOM 656 C C . ASP A 1 85 ? -2.085 -6.875 2.416 1.00 77.00 85 ASP A C 1
ATOM 658 O O . ASP A 1 85 ? -2.682 -6.074 1.695 1.00 77.00 85 ASP A O 1
ATOM 662 N N . LEU A 1 86 ? -1.359 -6.471 3.465 1.00 78.31 86 LEU A N 1
ATOM 663 C CA . LEU A 1 86 ? -1.212 -5.081 3.891 1.00 78.31 86 LEU A CA 1
ATOM 664 C C . LEU A 1 86 ? 0.270 -4.742 4.061 1.00 78.31 86 LEU A C 1
ATOM 666 O O . LEU A 1 86 ? 0.965 -5.379 4.850 1.00 78.31 86 LEU A O 1
ATOM 670 N N . VAL A 1 87 ? 0.725 -3.708 3.356 1.00 81.31 87 VAL A N 1
ATOM 671 C CA . VAL A 1 87 ? 2.095 -3.183 3.436 1.00 81.31 87 VAL A CA 1
ATOM 672 C C . VAL A 1 87 ? 2.044 -1.781 4.022 1.00 81.31 87 VAL A C 1
ATOM 674 O O . VAL A 1 87 ? 1.084 -1.043 3.775 1.00 81.31 87 VAL A O 1
ATOM 677 N N . ASP A 1 88 ? 3.053 -1.411 4.805 1.00 84.75 88 ASP A N 1
ATOM 678 C CA . ASP A 1 88 ? 3.160 -0.042 5.287 1.00 84.75 88 ASP A CA 1
ATOM 679 C C . ASP A 1 88 ? 3.381 0.924 4.108 1.00 84.75 88 ASP A C 1
ATOM 681 O O . ASP A 1 88 ? 4.113 0.638 3.156 1.00 84.75 88 ASP A O 1
ATOM 685 N N . ALA A 1 89 ? 2.688 2.064 4.138 1.00 84.19 89 ALA A N 1
ATOM 686 C CA . ALA A 1 89 ? 2.732 3.025 3.044 1.00 84.19 89 ALA A CA 1
ATOM 687 C C . ALA A 1 89 ? 4.106 3.700 2.921 1.00 84.19 89 ALA A C 1
ATOM 689 O O . ALA A 1 89 ? 4.522 4.016 1.801 1.00 84.19 89 ALA A O 1
ATOM 690 N N . ASP A 1 90 ? 4.802 3.911 4.039 1.00 81.81 90 ASP A N 1
ATOM 691 C CA . ASP A 1 90 ? 6.141 4.490 4.050 1.00 81.81 90 ASP A CA 1
ATOM 692 C C . ASP A 1 90 ? 7.167 3.462 3.560 1.00 81.81 90 ASP A C 1
ATOM 694 O O . ASP A 1 90 ? 7.964 3.788 2.678 1.00 81.81 90 ASP A O 1
ATOM 698 N N . GLU A 1 91 ? 7.063 2.198 3.987 1.00 80.81 91 GLU A N 1
ATOM 699 C CA . GLU A 1 91 ? 7.900 1.105 3.457 1.00 80.81 91 GLU A CA 1
ATOM 700 C C . GLU A 1 91 ? 7.729 0.947 1.936 1.00 80.81 91 GLU A C 1
ATOM 702 O O . GLU A 1 91 ? 8.709 0.881 1.189 1.00 80.81 91 GLU A O 1
ATOM 707 N N . MET A 1 92 ? 6.485 0.970 1.438 1.00 84.19 92 MET A N 1
ATOM 708 C CA . MET A 1 92 ? 6.214 0.913 -0.003 1.00 84.19 92 MET A CA 1
ATOM 709 C C . MET A 1 92 ? 6.805 2.120 -0.744 1.00 84.19 92 MET A C 1
ATOM 711 O O . MET A 1 92 ? 7.313 1.991 -1.861 1.00 84.19 92 MET A O 1
ATOM 715 N N . ARG A 1 93 ? 6.750 3.313 -0.141 1.00 83.88 93 ARG A N 1
ATOM 716 C CA . ARG A 1 93 ? 7.315 4.533 -0.727 1.00 83.88 93 ARG A CA 1
ATOM 717 C C . ARG A 1 93 ? 8.833 4.452 -0.833 1.00 83.88 93 ARG A C 1
ATOM 719 O O . ARG A 1 93 ? 9.380 4.856 -1.861 1.00 83.88 93 ARG A O 1
ATOM 726 N N . GLU A 1 94 ? 9.499 3.951 0.199 1.00 84.94 94 GLU A N 1
ATOM 727 C CA . GLU A 1 94 ? 10.948 3.751 0.207 1.00 84.94 94 GLU A CA 1
ATOM 728 C C . GLU A 1 94 ? 11.366 2.721 -0.843 1.00 84.94 94 GLU A C 1
ATOM 730 O O . GLU A 1 94 ? 12.219 3.024 -1.682 1.00 84.94 94 GLU A O 1
ATOM 735 N N . ALA A 1 95 ? 10.693 1.567 -0.886 1.00 82.50 95 ALA A N 1
ATOM 736 C CA . ALA A 1 95 ? 10.943 0.528 -1.882 1.00 82.50 95 ALA A CA 1
ATOM 737 C C . ALA A 1 95 ? 10.772 1.058 -3.317 1.00 82.50 95 ALA A C 1
ATOM 739 O O . ALA A 1 95 ? 11.658 0.900 -4.163 1.00 82.50 95 ALA A O 1
ATOM 740 N N . LEU A 1 96 ? 9.677 1.778 -3.594 1.00 85.19 96 LEU A N 1
ATOM 741 C CA . LEU A 1 96 ? 9.476 2.446 -4.884 1.00 85.19 96 LEU A CA 1
ATOM 742 C C . LEU A 1 96 ? 10.570 3.480 -5.176 1.00 85.19 96 LEU A C 1
ATOM 744 O O . LEU A 1 96 ? 11.011 3.602 -6.320 1.00 85.19 96 LEU A O 1
ATOM 748 N N . GLY A 1 9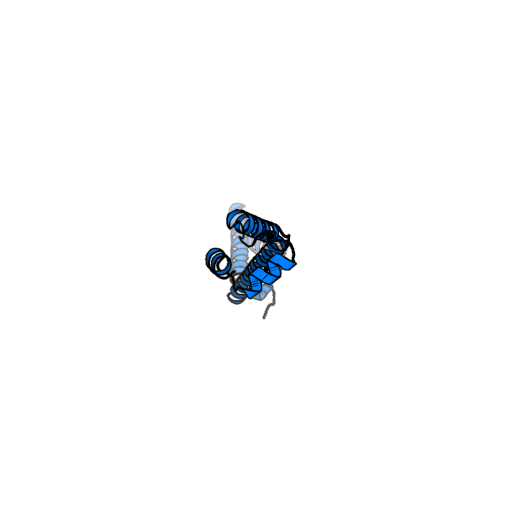7 ? 11.017 4.224 -4.165 1.00 87.31 97 GLY A N 1
ATOM 749 C CA . GLY A 1 97 ? 12.094 5.204 -4.288 1.00 87.31 97 GLY A CA 1
ATOM 750 C C . GLY A 1 97 ? 13.410 4.576 -4.746 1.00 87.31 97 GLY A C 1
ATOM 751 O O . GLY A 1 97 ? 14.067 5.119 -5.642 1.00 87.31 97 GLY A O 1
ATOM 752 N N . VAL A 1 98 ? 13.763 3.415 -4.189 1.00 86.06 98 VAL A N 1
ATOM 753 C CA . VAL A 1 98 ? 14.941 2.631 -4.594 1.00 86.06 98 VAL A CA 1
ATOM 754 C C . VAL A 1 98 ? 14.801 2.175 -6.046 1.00 86.06 98 VAL A C 1
ATOM 756 O O . VAL A 1 98 ? 15.659 2.491 -6.875 1.00 86.06 98 VAL A O 1
ATOM 759 N N . VAL A 1 99 ? 13.679 1.535 -6.390 1.00 84.75 99 VAL A N 1
ATOM 760 C CA . VAL A 1 99 ? 13.418 1.033 -7.750 1.00 84.75 99 VAL A CA 1
ATOM 761 C C . VAL A 1 99 ? 13.490 2.162 -8.785 1.00 84.75 99 VAL A C 1
ATOM 763 O O . VAL A 1 99 ? 14.185 2.050 -9.795 1.00 84.75 99 VAL A O 1
ATOM 766 N N . VAL A 1 100 ? 12.827 3.294 -8.535 1.00 88.31 100 VAL A N 1
ATOM 767 C CA . VAL A 1 100 ? 12.830 4.446 -9.454 1.00 88.31 100 VAL A CA 1
ATOM 768 C C . VAL A 1 100 ? 14.227 5.054 -9.599 1.00 88.31 100 VAL A C 1
ATOM 770 O O . VAL A 1 100 ? 14.607 5.474 -10.699 1.00 88.31 100 VAL A O 1
ATOM 773 N N . SER A 1 101 ? 15.010 5.093 -8.520 1.00 88.25 101 SER A N 1
ATOM 774 C CA . SER A 1 101 ? 16.380 5.615 -8.545 1.00 88.25 101 SER A CA 1
ATOM 775 C C . SER A 1 101 ? 17.301 4.750 -9.403 1.00 88.25 101 SER A C 1
ATOM 777 O O . SER A 1 101 ? 18.041 5.291 -10.229 1.00 88.25 101 SER A O 1
ATOM 779 N N . GLU A 1 102 ? 17.193 3.427 -9.292 1.00 84.75 102 GLU A N 1
ATOM 780 C CA . GLU A 1 102 ? 17.943 2.475 -10.117 1.00 84.75 102 GLU A CA 1
ATOM 781 C C . GLU A 1 102 ? 17.543 2.547 -11.594 1.00 84.75 102 GLU A C 1
ATOM 783 O O . GLU A 1 102 ? 18.403 2.651 -12.478 1.00 84.75 102 GLU A O 1
ATOM 788 N N . ILE A 1 103 ? 16.236 2.610 -11.883 1.00 88.69 103 ILE A N 1
ATOM 789 C CA . ILE A 1 103 ? 15.732 2.823 -13.248 1.00 88.69 103 ILE A CA 1
ATOM 790 C C . ILE A 1 103 ? 16.355 4.094 -13.835 1.00 88.69 103 ILE A C 1
ATOM 792 O O . ILE A 1 103 ? 16.914 4.074 -14.936 1.00 88.69 103 ILE A O 1
ATOM 796 N N . ARG A 1 104 ? 16.306 5.206 -13.092 1.00 89.88 104 ARG A N 1
ATOM 797 C CA . ARG A 1 104 ? 16.874 6.485 -13.527 1.00 89.88 104 ARG A CA 1
ATOM 798 C C . ARG A 1 104 ? 18.381 6.382 -13.760 1.00 89.88 104 ARG A C 1
ATOM 800 O O . ARG A 1 104 ? 18.863 6.876 -14.780 1.00 89.88 104 ARG A O 1
ATOM 807 N N . ALA A 1 105 ? 19.125 5.757 -12.850 1.00 89.00 105 ALA A N 1
ATOM 808 C CA . ALA A 1 105 ? 20.569 5.590 -12.979 1.00 89.00 105 ALA A CA 1
ATOM 809 C C . ALA A 1 105 ? 20.926 4.785 -14.238 1.00 89.00 105 ALA A C 1
ATOM 811 O O . ALA A 1 105 ? 21.768 5.219 -15.031 1.00 89.00 105 ALA A O 1
ATOM 812 N N . ASN A 1 106 ? 20.240 3.666 -14.477 1.00 88.00 106 ASN A N 1
ATOM 813 C CA . ASN A 1 106 ? 20.468 2.814 -15.639 1.00 88.00 106 ASN A CA 1
ATOM 814 C C . ASN A 1 106 ? 20.107 3.517 -16.961 1.00 88.00 106 ASN A C 1
ATOM 816 O O . ASN A 1 106 ? 20.895 3.491 -17.914 1.00 88.00 106 ASN A O 1
ATOM 820 N N . LEU A 1 107 ? 18.949 4.185 -17.017 1.00 90.62 107 LEU A N 1
ATOM 821 C CA . LEU A 1 107 ? 18.488 4.906 -18.209 1.00 90.62 107 LEU A CA 1
ATOM 822 C C . LEU A 1 107 ? 19.360 6.120 -18.549 1.00 90.62 107 LEU A C 1
ATOM 824 O O . LEU A 1 107 ? 19.519 6.431 -19.724 1.00 90.62 107 LEU A O 1
ATOM 828 N N . LEU A 1 108 ? 19.932 6.809 -17.560 1.00 92.25 108 LEU A N 1
ATOM 829 C CA . LEU A 1 108 ? 20.766 7.986 -17.818 1.00 92.25 108 LEU A CA 1
ATOM 830 C C . LEU A 1 108 ? 22.237 7.646 -18.067 1.00 92.25 108 LEU A C 1
ATOM 832 O O . LEU A 1 108 ? 22.899 8.357 -18.816 1.00 92.25 108 LEU A O 1
ATOM 836 N N . ARG A 1 109 ? 22.772 6.587 -17.450 1.00 89.75 109 ARG A N 1
ATOM 837 C CA . ARG A 1 109 ? 24.208 6.264 -17.542 1.00 89.75 109 ARG A CA 1
ATOM 838 C C . ARG A 1 109 ? 24.505 5.199 -18.592 1.00 89.75 109 ARG A C 1
ATOM 840 O O . ARG A 1 109 ? 25.395 5.364 -19.427 1.00 89.75 109 ARG A O 1
ATOM 847 N N . ASN A 1 110 ? 23.748 4.105 -18.577 1.00 88.50 110 ASN A N 1
ATOM 848 C CA . ASN A 1 110 ? 24.102 2.917 -19.349 1.00 88.50 110 ASN A CA 1
ATOM 849 C C . ASN A 1 110 ? 23.457 2.918 -20.739 1.00 88.50 110 ASN A C 1
ATOM 851 O O . ASN A 1 110 ? 24.106 2.548 -21.719 1.00 88.50 110 ASN A O 1
ATOM 855 N N . VAL A 1 111 ? 22.197 3.353 -20.841 1.00 93.31 111 VAL A N 1
ATOM 856 C CA . VAL A 1 111 ? 21.467 3.392 -22.119 1.00 93.31 111 VAL A CA 1
ATOM 857 C C . VAL A 1 111 ? 22.136 4.309 -23.151 1.00 93.31 111 VAL A C 1
ATOM 859 O O . VAL A 1 111 ? 22.386 3.828 -24.258 1.00 93.31 111 VAL A O 1
ATOM 862 N N . PRO A 1 112 ? 22.515 5.568 -22.842 1.00 94.31 112 PRO A N 1
ATOM 863 C CA . PRO A 1 112 ? 23.121 6.448 -23.840 1.00 94.31 112 PRO A CA 1
ATOM 864 C C . PRO A 1 112 ? 24.446 5.898 -24.364 1.00 94.31 112 PRO A C 1
ATOM 866 O O . PRO A 1 112 ? 24.711 5.970 -25.560 1.00 94.31 112 PRO A O 1
ATOM 869 N N . THR A 1 113 ? 25.236 5.269 -23.491 1.00 93.56 113 THR A N 1
ATOM 870 C CA . THR A 1 113 ? 26.502 4.623 -23.854 1.00 93.56 113 THR A CA 1
ATOM 871 C C . THR A 1 113 ? 26.290 3.493 -24.869 1.00 93.56 113 THR A C 1
ATOM 873 O O . THR A 1 113 ? 27.001 3.418 -25.875 1.00 93.56 113 THR A O 1
ATOM 876 N N . ARG A 1 114 ? 25.278 2.637 -24.665 1.00 92.12 114 ARG A N 1
ATOM 877 C CA . ARG A 1 114 ? 24.949 1.550 -25.606 1.00 92.12 114 ARG A CA 1
ATOM 878 C C . ARG A 1 114 ? 24.377 2.067 -26.922 1.00 92.12 114 ARG A C 1
ATOM 880 O O . ARG A 1 114 ? 24.797 1.603 -27.982 1.00 92.12 114 ARG A O 1
ATOM 887 N N . ILE A 1 115 ? 23.483 3.056 -26.862 1.00 94.75 115 ILE A N 1
ATOM 888 C CA . ILE A 1 115 ? 22.927 3.706 -28.057 1.00 94.75 115 ILE A CA 1
ATOM 889 C C . ILE A 1 115 ? 24.053 4.330 -28.881 1.00 94.75 115 ILE A C 1
ATOM 891 O O . ILE A 1 115 ? 24.141 4.065 -30.075 1.00 94.75 115 ILE A O 1
ATOM 895 N N . ALA A 1 116 ? 24.944 5.104 -28.255 1.00 93.12 116 ALA A N 1
ATOM 896 C CA . ALA A 1 116 ? 26.060 5.752 -28.938 1.00 93.12 116 ALA A CA 1
ATOM 897 C C . ALA A 1 116 ? 26.990 4.734 -29.614 1.00 93.12 116 ALA A C 1
ATOM 899 O O . ALA A 1 116 ? 27.417 4.948 -30.748 1.00 93.12 116 ALA A O 1
ATOM 900 N N . SER A 1 117 ? 27.263 3.607 -28.950 1.00 93.31 117 SER A N 1
ATOM 901 C CA . SER A 1 117 ? 28.082 2.528 -29.509 1.00 93.31 117 SER A CA 1
ATOM 902 C C . SER A 1 117 ? 27.436 1.896 -30.750 1.00 93.31 117 SER A C 1
ATOM 904 O O . SER A 1 117 ? 28.079 1.789 -31.794 1.00 93.31 117 SER A O 1
ATOM 906 N N . ARG A 1 118 ? 26.139 1.557 -30.681 1.00 93.12 118 ARG A N 1
ATOM 907 C CA . ARG A 1 118 ? 25.390 0.933 -31.791 1.00 93.12 118 ARG A CA 1
ATOM 908 C C . ARG A 1 118 ? 25.088 1.897 -32.941 1.00 93.12 118 ARG A C 1
ATOM 910 O O . ARG A 1 118 ? 25.062 1.478 -34.091 1.00 93.12 118 ARG A O 1
ATOM 917 N N . ALA A 1 119 ? 24.872 3.178 -32.652 1.00 94.06 119 ALA A N 1
ATOM 918 C CA . ALA A 1 119 ? 24.512 4.185 -33.649 1.00 94.06 119 ALA A CA 1
ATOM 919 C C . ALA A 1 119 ? 25.726 4.824 -34.352 1.00 94.06 119 ALA A C 1
ATOM 921 O O . ALA A 1 119 ? 25.546 5.588 -35.297 1.00 94.06 119 ALA A O 1
ATOM 922 N N . LYS A 1 120 ? 26.965 4.525 -33.931 1.00 92.50 120 LYS A N 1
ATOM 923 C CA . LYS A 1 120 ? 28.195 5.188 -34.412 1.00 92.50 120 LYS A CA 1
ATOM 924 C C . LYS A 1 120 ? 28.371 5.149 -35.940 1.00 92.50 120 LYS A C 1
ATOM 926 O O . LYS A 1 120 ? 28.828 6.122 -36.551 1.00 92.50 120 LYS A O 1
ATOM 931 N N . SER A 1 121 ? 28.020 4.029 -36.566 1.00 89.56 121 SER A N 1
ATOM 932 C CA . SER A 1 121 ? 28.101 3.824 -38.019 1.00 89.56 121 SER A CA 1
ATOM 933 C C . SER A 1 121 ? 26.819 4.192 -38.763 1.00 89.56 121 SER A C 1
ATOM 935 O O . SER A 1 121 ? 26.824 4.225 -39.991 1.00 89.56 121 SER A O 1
ATOM 937 N N . GLU A 1 122 ? 25.737 4.498 -38.050 1.00 93.00 122 GLU A N 1
ATOM 938 C CA . GLU A 1 122 ? 24.458 4.802 -38.671 1.00 93.00 122 GLU A CA 1
ATOM 939 C C . GLU A 1 122 ? 24.399 6.241 -39.180 1.00 93.00 122 GLU A C 1
ATOM 941 O O . GLU A 1 122 ? 25.009 7.168 -38.639 1.00 93.00 122 GLU A O 1
ATOM 946 N N . ARG A 1 123 ? 23.678 6.419 -40.287 1.00 90.94 123 ARG A N 1
ATOM 947 C CA . ARG A 1 123 ? 23.459 7.728 -40.932 1.00 90.94 123 ARG A CA 1
ATOM 948 C C . ARG A 1 123 ? 21.981 8.031 -41.150 1.00 90.94 123 ARG A C 1
ATOM 950 O O . ARG A 1 123 ? 21.622 9.182 -41.372 1.00 90.94 123 ARG A O 1
ATOM 957 N N . LYS A 1 124 ? 21.122 7.010 -41.086 1.00 95.38 124 LYS A N 1
ATOM 958 C CA . LYS A 1 124 ? 19.674 7.155 -41.231 1.00 95.38 124 LYS A CA 1
ATOM 959 C C . LYS A 1 124 ? 19.048 7.409 -39.869 1.00 95.38 124 LYS A C 1
ATOM 961 O O . LYS A 1 124 ? 19.164 6.588 -38.963 1.00 95.38 124 LYS A O 1
ATOM 966 N N . GLU A 1 125 ? 18.313 8.508 -39.754 1.00 93.19 125 GLU A N 1
ATOM 967 C CA . GLU A 1 125 ? 17.595 8.868 -38.528 1.00 93.19 125 GLU A CA 1
ATOM 968 C C . GLU A 1 125 ? 16.632 7.759 -38.068 1.00 93.19 125 GLU A C 1
ATOM 970 O O . GLU A 1 125 ? 16.535 7.474 -36.876 1.00 93.19 125 GLU A O 1
ATOM 975 N N . SER A 1 126 ? 15.966 7.075 -39.007 1.00 94.56 126 SER A N 1
ATOM 976 C CA . SER A 1 126 ? 15.072 5.952 -38.700 1.00 94.56 126 SER A CA 1
ATOM 977 C C . SER A 1 126 ? 15.794 4.780 -38.027 1.00 94.56 126 SER A C 1
ATOM 979 O O . SER A 1 126 ? 15.257 4.202 -37.084 1.00 94.56 126 SER A O 1
ATOM 981 N N . ALA A 1 127 ? 17.019 4.468 -38.456 1.00 93.31 127 ALA A N 1
ATOM 982 C CA . ALA A 1 127 ? 17.837 3.415 -37.858 1.00 93.31 127 ALA A CA 1
ATOM 983 C C . ALA A 1 127 ? 18.310 3.807 -36.449 1.00 93.31 127 ALA A C 1
ATOM 985 O O . ALA A 1 127 ? 18.224 3.006 -35.521 1.00 93.31 127 ALA A O 1
ATOM 986 N N . ILE A 1 128 ? 18.719 5.066 -36.255 1.00 93.38 128 ILE A N 1
ATOM 987 C CA . ILE A 1 128 ? 19.130 5.588 -34.942 1.00 93.38 128 ILE A CA 1
ATOM 988 C C . ILE A 1 128 ? 17.958 5.554 -33.949 1.00 93.38 128 ILE A C 1
ATOM 990 O O . ILE A 1 128 ? 18.121 5.105 -32.813 1.00 93.38 128 ILE A O 1
ATOM 994 N N . LYS A 1 129 ? 16.755 5.967 -34.376 1.00 93.94 129 LYS A N 1
ATOM 995 C CA . LYS A 1 129 ? 15.538 5.891 -33.550 1.00 93.94 129 LYS A CA 1
ATOM 996 C C . LYS A 1 129 ? 15.171 4.452 -33.190 1.00 93.94 129 LYS A C 1
ATOM 998 O O . LYS A 1 129 ? 14.775 4.209 -32.052 1.00 93.94 129 LYS A O 1
ATOM 1003 N N . ALA A 1 130 ? 15.318 3.511 -34.124 1.00 95.31 130 ALA A N 1
ATOM 1004 C CA . ALA A 1 130 ? 15.080 2.094 -33.859 1.00 95.31 130 ALA A CA 1
ATOM 1005 C C . ALA A 1 130 ? 16.051 1.555 -32.796 1.00 95.31 130 ALA A C 1
ATOM 1007 O O . ALA A 1 130 ? 15.607 0.982 -31.808 1.00 95.31 130 ALA A O 1
ATOM 1008 N N . ILE A 1 131 ? 17.350 1.847 -32.924 1.00 94.75 131 ILE A N 1
ATOM 1009 C CA . ILE A 1 131 ? 18.370 1.468 -31.932 1.00 94.75 131 ILE A CA 1
ATOM 1010 C C . ILE A 1 131 ? 18.045 2.045 -30.550 1.00 94.75 131 ILE A C 1
ATOM 1012 O O . ILE A 1 131 ? 18.123 1.331 -29.551 1.00 94.75 131 ILE A O 1
ATOM 1016 N N . ALA A 1 132 ? 17.671 3.325 -30.481 1.00 93.69 132 ALA A N 1
ATOM 1017 C CA . ALA A 1 132 ? 17.319 3.968 -29.220 1.00 93.69 132 ALA A CA 1
ATOM 1018 C C . ALA A 1 132 ? 16.096 3.315 -28.565 1.00 93.69 132 ALA A C 1
ATOM 1020 O O . ALA A 1 132 ? 16.117 3.024 -27.368 1.00 93.69 132 ALA A O 1
ATOM 1021 N N . LYS A 1 133 ? 15.051 3.045 -29.355 1.00 94.81 133 LYS A N 1
ATOM 1022 C CA . LYS A 1 133 ? 13.842 2.370 -28.882 1.00 94.81 133 LYS A CA 1
ATOM 1023 C C . LYS A 1 133 ? 14.158 0.966 -28.366 1.00 94.81 133 LYS A C 1
ATOM 1025 O O . LYS A 1 133 ? 13.750 0.641 -27.257 1.00 94.81 133 LYS A O 1
ATOM 1030 N N . ASP A 1 134 ? 14.927 0.184 -29.120 1.00 95.19 134 ASP A N 1
ATOM 1031 C CA . ASP A 1 134 ? 15.316 -1.174 -28.738 1.00 95.19 134 ASP A CA 1
ATOM 1032 C C . ASP A 1 134 ? 16.101 -1.192 -27.422 1.00 95.19 134 ASP A C 1
ATOM 1034 O O . ASP A 1 134 ? 15.796 -1.983 -26.533 1.00 95.19 134 ASP A O 1
ATOM 1038 N N . GLU A 1 135 ? 17.087 -0.304 -27.261 1.00 93.56 135 GLU A N 1
ATOM 1039 C CA . GLU A 1 135 ? 17.896 -0.229 -26.038 1.00 93.56 135 GLU A CA 1
ATOM 1040 C C . GLU A 1 135 ? 17.082 0.202 -24.815 1.00 93.56 135 GLU A C 1
ATOM 1042 O O . GLU A 1 135 ? 17.252 -0.364 -23.730 1.00 93.56 135 GLU A O 1
ATOM 1047 N N . ILE A 1 136 ? 16.183 1.178 -24.969 1.00 92.25 136 ILE A N 1
ATOM 1048 C CA . ILE A 1 136 ? 15.295 1.613 -23.883 1.00 92.25 136 ILE A CA 1
ATOM 1049 C C . ILE A 1 136 ? 14.349 0.471 -23.501 1.00 92.25 136 ILE A C 1
ATOM 1051 O O . ILE A 1 136 ? 14.258 0.126 -22.324 1.00 92.25 136 ILE A O 1
ATOM 1055 N N . SER A 1 137 ? 13.700 -0.168 -24.478 1.00 92.00 137 SER A N 1
ATOM 1056 C CA . SER A 1 137 ? 12.786 -1.289 -24.237 1.00 92.00 137 SER A CA 1
ATOM 1057 C C . SER A 1 137 ? 13.483 -2.481 -23.579 1.00 92.00 137 SER A C 1
ATOM 1059 O O . SER A 1 137 ? 12.953 -3.035 -22.618 1.00 92.00 137 SER A O 1
ATOM 1061 N N . LEU A 1 138 ? 14.687 -2.844 -24.029 1.00 89.44 138 LEU A N 1
ATOM 1062 C CA . LEU A 1 138 ? 15.492 -3.903 -23.415 1.00 89.44 138 LEU A CA 1
ATOM 1063 C C . LEU A 1 138 ? 15.836 -3.574 -21.956 1.00 89.44 138 LEU A C 1
ATOM 1065 O O . LEU A 1 138 ? 15.778 -4.441 -21.088 1.00 89.44 138 LEU A O 1
ATOM 1069 N N . SER A 1 139 ? 16.192 -2.318 -21.684 1.00 87.94 139 SER A N 1
ATOM 1070 C CA . SER A 1 139 ? 16.570 -1.872 -20.340 1.00 87.94 139 SER A CA 1
ATOM 1071 C C . SER A 1 139 ? 15.390 -1.914 -19.381 1.00 87.94 139 SER A C 1
ATOM 1073 O O . SER A 1 139 ? 15.533 -2.429 -18.278 1.00 87.94 139 SER A O 1
ATOM 1075 N N . LEU A 1 140 ? 14.227 -1.425 -19.817 1.00 86.88 140 LEU A N 1
ATOM 1076 C CA . LEU A 1 140 ? 12.993 -1.479 -19.034 1.00 86.88 140 LEU A CA 1
ATOM 1077 C C . LEU A 1 140 ? 12.550 -2.921 -18.780 1.00 86.88 140 LEU A C 1
ATOM 1079 O O . LEU A 1 140 ? 12.146 -3.238 -17.668 1.00 86.88 140 LEU A O 1
ATOM 1083 N N . ARG A 1 141 ? 12.691 -3.806 -19.773 1.00 87.56 141 ARG A N 1
ATOM 1084 C CA . ARG A 1 141 ? 12.363 -5.226 -19.618 1.00 87.56 141 ARG A CA 1
ATOM 1085 C C . ARG A 1 141 ? 13.255 -5.920 -18.587 1.00 87.56 141 ARG A C 1
ATOM 1087 O O . ARG A 1 141 ? 12.745 -6.604 -17.710 1.00 87.56 141 ARG A O 1
ATOM 1094 N N . ARG A 1 142 ? 14.571 -5.697 -18.646 1.00 81.69 142 ARG A N 1
ATOM 1095 C CA . ARG A 1 142 ? 15.512 -6.238 -17.647 1.00 81.69 142 ARG A CA 1
ATOM 1096 C C . ARG A 1 142 ? 15.169 -5.767 -16.236 1.00 81.69 142 ARG A C 1
ATOM 1098 O O . ARG A 1 142 ? 15.189 -6.562 -15.309 1.00 81.69 142 ARG A O 1
ATOM 1105 N N . LEU A 1 143 ? 14.814 -4.490 -16.096 1.00 77.12 143 LEU A N 1
ATOM 1106 C CA . LEU A 1 143 ? 14.398 -3.913 -14.818 1.00 77.12 143 LEU A CA 1
ATOM 1107 C C . LEU A 1 143 ? 13.061 -4.490 -14.326 1.00 77.12 143 LEU A C 1
ATOM 1109 O O . LEU A 1 143 ? 12.906 -4.675 -13.130 1.00 77.12 143 LEU A O 1
ATOM 1113 N N . SER A 1 144 ? 12.123 -4.820 -15.221 1.00 77.75 144 SER A N 1
ATOM 1114 C CA . SER A 1 144 ? 10.859 -5.476 -14.842 1.00 77.75 144 SER A CA 1
ATOM 1115 C C . SER A 1 144 ? 11.002 -6.956 -14.480 1.00 77.75 144 SER A C 1
ATOM 1117 O O . SER A 1 144 ? 10.145 -7.497 -13.795 1.00 77.75 144 SER A O 1
ATOM 1119 N N . GLU A 1 145 ? 12.053 -7.616 -14.972 1.00 78.88 145 GLU A N 1
ATOM 1120 C CA . GLU A 1 145 ? 12.370 -9.019 -14.673 1.00 78.88 145 GLU A CA 1
ATOM 1121 C C . GLU A 1 145 ? 13.256 -9.159 -13.420 1.00 78.88 145 GLU A C 1
ATOM 1123 O O . GLU A 1 145 ? 13.504 -10.275 -12.974 1.00 78.88 145 GLU A O 1
ATOM 1128 N N . THR A 1 146 ? 13.741 -8.045 -12.859 1.00 71.56 146 THR A N 1
ATOM 1129 C CA . THR A 1 146 ? 14.529 -8.039 -11.620 1.00 71.56 146 THR A CA 1
ATOM 1130 C C . THR A 1 146 ? 13.576 -8.048 -10.429 1.00 71.56 146 THR A C 1
ATOM 1132 O O . THR A 1 146 ? 12.656 -7.228 -10.389 1.00 71.56 146 THR A O 1
ATOM 1135 N N . ASP A 1 147 ? 13.783 -8.957 -9.473 1.00 68.81 147 ASP A N 1
ATOM 1136 C CA . ASP A 1 147 ? 12.978 -8.997 -8.253 1.00 68.81 147 ASP A CA 1
ATOM 1137 C C . ASP A 1 147 ? 13.208 -7.693 -7.465 1.00 68.81 147 ASP A C 1
ATOM 1139 O O . ASP A 1 147 ? 14.357 -7.346 -7.173 1.00 68.81 147 ASP A O 1
ATOM 1143 N N . PRO A 1 148 ? 12.153 -6.931 -7.123 1.00 64.38 148 PRO A N 1
ATOM 1144 C CA . PRO A 1 148 ? 12.286 -5.765 -6.261 1.00 64.38 148 PRO A CA 1
ATOM 1145 C C . PRO A 1 148 ? 13.001 -6.076 -4.938 1.00 64.38 148 PRO A C 1
ATOM 1147 O O . PRO A 1 148 ? 13.719 -5.217 -4.434 1.00 64.38 148 PRO A O 1
ATOM 1150 N N . ASN A 1 149 ? 12.882 -7.294 -4.401 1.00 65.44 149 ASN A N 1
ATOM 1151 C CA . ASN A 1 149 ? 13.568 -7.698 -3.170 1.00 65.44 149 ASN A CA 1
ATOM 1152 C C . ASN A 1 149 ? 15.095 -7.721 -3.324 1.00 65.44 149 ASN A C 1
ATOM 1154 O O . ASN A 1 149 ? 15.806 -7.329 -2.396 1.00 65.44 149 ASN A O 1
ATOM 1158 N N . ASP A 1 150 ? 15.602 -8.066 -4.512 1.00 66.12 150 ASP A N 1
ATOM 1159 C CA . ASP A 1 150 ? 17.039 -8.024 -4.816 1.00 66.12 150 ASP A CA 1
ATOM 1160 C C . ASP A 1 150 ? 17.583 -6.585 -4.805 1.00 66.12 150 ASP A C 1
ATOM 1162 O O . ASP A 1 150 ? 18.777 -6.361 -4.600 1.00 66.12 150 ASP A O 1
ATOM 1166 N N . LEU A 1 151 ? 16.708 -5.596 -5.020 1.00 59.78 151 LEU A N 1
ATOM 1167 C CA . LEU A 1 151 ? 17.054 -4.175 -5.038 1.00 59.78 151 LEU A CA 1
ATOM 1168 C C . LEU A 1 151 ? 16.968 -3.531 -3.650 1.00 59.78 151 LEU A C 1
ATOM 1170 O O . LEU A 1 151 ? 17.719 -2.599 -3.368 1.00 59.78 151 LEU A O 1
ATOM 1174 N N . VAL A 1 152 ? 16.058 -4.005 -2.793 1.00 58.44 152 VAL A N 1
ATOM 1175 C CA . VAL A 1 152 ? 15.815 -3.432 -1.456 1.00 58.44 152 VAL A CA 1
ATOM 1176 C C . VAL A 1 152 ? 16.677 -4.113 -0.377 1.00 58.44 152 VAL A C 1
ATOM 1178 O O . VAL A 1 152 ? 16.838 -3.572 0.712 1.00 58.44 152 VAL A O 1
ATOM 1181 N N . GLY A 1 153 ? 17.320 -5.249 -0.679 1.00 50.88 153 GLY A N 1
ATOM 1182 C CA . GLY A 1 153 ? 18.269 -5.899 0.234 1.00 50.88 153 GLY A CA 1
ATOM 1183 C C . GLY A 1 153 ? 17.611 -6.510 1.472 1.00 50.88 153 GLY A C 1
ATOM 1184 O O . GLY A 1 153 ? 18.259 -6.647 2.510 1.00 50.88 153 GLY A O 1
ATOM 1185 N N . VAL A 1 154 ? 16.330 -6.867 1.373 1.00 46.81 154 VAL A N 1
ATOM 1186 C CA . VAL A 1 154 ? 15.601 -7.552 2.443 1.00 46.81 154 VAL A CA 1
ATOM 1187 C C . VAL A 1 154 ? 15.760 -9.055 2.218 1.00 46.81 154 VAL A C 1
ATOM 1189 O O . VAL A 1 154 ? 15.170 -9.615 1.297 1.00 46.81 154 VAL A O 1
ATOM 1192 N N . SER A 1 155 ? 16.635 -9.673 3.017 1.00 37.41 155 SER A N 1
ATOM 1193 C CA . SER A 1 155 ? 16.689 -11.130 3.225 1.00 37.41 155 SER A CA 1
ATOM 1194 C C . SER A 1 155 ? 15.702 -11.554 4.302 1.00 37.41 155 SER A C 1
ATOM 1196 O O . SER A 1 155 ? 15.568 -10.790 5.285 1.00 37.41 155 SER A O 1
#

Secondary structure (DSSP, 8-state):
-HHHHHHTT--HHHHHHHHHTTSSPPPSSS---HHHHHHHHHHHHHHHHHSTHHHHHHHHHHHHHHHHHHHHHHHHHHHHHHHT----HHHHHHHHHHHHHHHHHIIIIIHHHHHHHHHTT---HHHHHHHHHHHHHHHHHHHHTS-HHHHHT--

Radius of gyration: 41.99 Å; chains: 1; bounding box: 84×23×102 Å

Foldseek 3Di:
DVVLCVVVVHDPVVLVVCCVVVLQPDDPPPDRPSVSRVVSVVVVVVVVVPPCPVVVVVVVVVVVVVVVVVVVVVVVVVVCVVVVNDDDPVVVVVLVVQLVVVLVCCVVPPLVVQLCVVCVPPDDPVVSVVSSVVSNVVSVVVSVPDDSCVRVVDD